Protein AF-A0AAD2CPI8-F1 (afdb_monomer)

Foldseek 3Di:
DDPDDDLVDDDPPDAAEDEDALQADDLACPDPSNVVVLVVCVVSVHFKYKYKFNFWDQVLRDPCSHPVVSQVSSADVPFDKDKDKAAAPPDDDDPNDTGHTMIMMMMGYGPQRVQWDDWYYDNHRPDIDTDGDDDD

Radius of gyration: 15.66 Å; Cα contacts (8 Å, |Δi|>4): 255; chains: 1; bounding box: 51×30×41 Å

Sequence (136 aa):
DGFGDNHLVRAPGSARLAFQNINTIPDKSDDPKQAQLNHWIRSECVDLLLLAELNKFWPAITPTNRWRERASTMARKGEGFHLAVAYNTHQPRAAHSTTQFGGCSTSAFNKVSHRVRSSGDDSLGRWAWIRLQGRT

Nearest PDB structures (foldseek):
  4ruw-assembly1_A  TM=5.646E-01  e=2.443E-01  Beutenbergia cavernae DSM 12333
  9baz-assembly1_A  TM=4.496E-01  e=1.890E-01  Neurospora crassa
  3u6y-assembly1_A  TM=3.378E-01  e=4.355E-01  Aeropyrum pernix K1
  3uq5-assembly1_C  TM=2.710E-01  e=6.886E+00  Dickeya dadantii 3937

Structure (mmCIF, N/CA/C/O backbone):
data_AF-A0AAD2CPI8-F1
#
_entry.id   AF-A0AAD2CPI8-F1
#
loop_
_atom_site.group_PDB
_atom_site.id
_atom_site.type_symbol
_atom_site.label_atom_id
_atom_site.label_alt_id
_atom_site.label_comp_id
_atom_site.label_asym_id
_atom_site.label_entity_id
_atom_site.label_seq_id
_atom_site.pdbx_PDB_ins_code
_atom_site.Cartn_x
_atom_site.Cartn_y
_atom_site.Cartn_z
_atom_site.occupancy
_atom_site.B_iso_or_equiv
_atom_site.auth_seq_id
_atom_site.auth_comp_id
_atom_site.auth_asym_id
_atom_site.auth_atom_id
_atom_site.pdbx_PDB_model_num
ATOM 1 N N . ASP A 1 1 ? -33.568 7.833 0.823 1.00 40.22 1 ASP A N 1
ATOM 2 C CA . ASP A 1 1 ? -33.070 6.486 1.162 1.00 40.22 1 ASP A CA 1
ATOM 3 C C . ASP A 1 1 ? -31.634 6.332 0.703 1.00 40.22 1 ASP A C 1
ATOM 5 O O . ASP A 1 1 ? -31.375 6.332 -0.493 1.00 40.22 1 ASP A O 1
ATOM 9 N N . GLY A 1 2 ? -30.689 6.314 1.641 1.00 60.28 2 GLY A N 1
ATOM 10 C CA . GLY A 1 2 ? -29.278 6.064 1.352 1.00 60.28 2 GLY A CA 1
ATOM 11 C C . GLY A 1 2 ? -28.875 4.746 1.993 1.00 60.28 2 GLY A C 1
ATOM 12 O O . GLY A 1 2 ? -29.054 4.579 3.196 1.00 60.28 2 GLY A O 1
ATOM 13 N N . PHE A 1 3 ? -28.377 3.802 1.200 1.00 62.78 3 PHE A N 1
ATOM 14 C CA . PHE A 1 3 ? -27.757 2.592 1.730 1.00 62.78 3 PHE A CA 1
ATOM 15 C C . PHE A 1 3 ? -26.398 2.944 2.352 1.00 62.78 3 PHE A C 1
ATOM 17 O O . PHE A 1 3 ? -25.596 3.638 1.729 1.00 62.78 3 PHE A O 1
ATOM 24 N N . GLY A 1 4 ? -26.134 2.416 3.548 1.00 67.50 4 GLY A N 1
ATOM 25 C CA . GLY A 1 4 ? -24.850 2.524 4.244 1.00 67.50 4 GLY A CA 1
ATOM 26 C C . GLY A 1 4 ? -24.857 3.470 5.446 1.00 67.50 4 GLY A C 1
ATOM 27 O O . GLY A 1 4 ? -25.660 4.396 5.538 1.00 67.50 4 GLY A O 1
ATOM 28 N N . ASP A 1 5 ? -23.931 3.221 6.371 1.00 68.81 5 ASP A N 1
ATOM 29 C CA . ASP A 1 5 ? -23.691 4.094 7.518 1.00 68.81 5 ASP A CA 1
ATOM 30 C C . ASP A 1 5 ? -23.027 5.405 7.075 1.00 68.81 5 ASP A C 1
ATOM 32 O O . ASP A 1 5 ? -22.318 5.468 6.065 1.00 68.81 5 ASP A O 1
ATOM 36 N N . ASN A 1 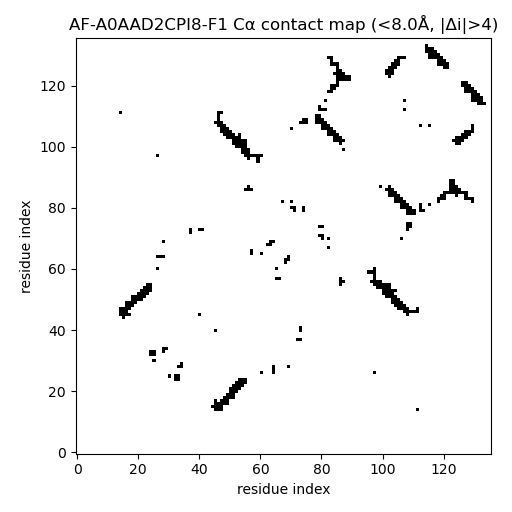6 ? -23.211 6.471 7.859 1.00 76.31 6 ASN A N 1
ATOM 37 C CA . ASN A 1 6 ? -22.515 7.730 7.622 1.00 76.31 6 ASN A CA 1
ATOM 38 C C . ASN A 1 6 ? -20.998 7.534 7.798 1.00 76.31 6 ASN A C 1
ATOM 40 O O . ASN A 1 6 ? -20.492 7.544 8.918 1.00 76.31 6 ASN A O 1
ATOM 44 N N . HIS A 1 7 ? -20.272 7.405 6.686 1.00 74.12 7 HIS A N 1
ATOM 45 C CA . HIS A 1 7 ? -18.820 7.200 6.649 1.00 74.12 7 HIS A CA 1
ATOM 46 C C . HIS A 1 7 ? -18.016 8.295 7.380 1.00 74.12 7 HIS A C 1
ATOM 48 O O . HIS A 1 7 ? -16.905 8.033 7.856 1.00 74.12 7 HIS A O 1
ATOM 54 N N . LEU A 1 8 ? -18.587 9.497 7.537 1.00 79.88 8 LEU A N 1
ATOM 55 C CA . LEU A 1 8 ? -17.979 10.589 8.302 1.00 79.88 8 LEU A CA 1
ATOM 56 C C . LEU A 1 8 ? -17.932 10.272 9.804 1.00 79.88 8 LEU A C 1
ATOM 58 O O . LEU A 1 8 ? -17.008 10.699 10.500 1.00 79.88 8 LEU A O 1
ATOM 62 N N . VAL A 1 9 ? -18.877 9.474 10.308 1.00 80.69 9 VAL A N 1
ATOM 63 C CA . VAL A 1 9 ? -18.969 9.090 11.719 1.00 80.69 9 VAL A CA 1
ATOM 64 C C . VAL A 1 9 ? -18.217 7.782 11.945 1.00 80.69 9 VAL A C 1
ATOM 66 O O . VAL A 1 9 ? -18.548 6.732 11.402 1.00 80.69 9 VAL A O 1
ATOM 69 N N . ARG A 1 10 ? -17.180 7.827 12.785 1.00 82.25 10 ARG A N 1
ATOM 70 C CA . ARG A 1 10 ? -16.441 6.625 13.186 1.00 82.25 10 ARG A CA 1
ATOM 71 C C . ARG A 1 10 ? -17.102 5.983 14.403 1.00 82.25 10 ARG A C 1
ATOM 73 O O . ARG A 1 10 ? -17.073 6.556 15.490 1.00 82.25 10 ARG A O 1
ATOM 80 N N . ALA A 1 11 ? -17.619 4.766 14.246 1.00 83.19 11 ALA A N 1
ATOM 81 C CA . ALA A 1 11 ? -18.151 3.997 15.368 1.00 83.19 11 ALA A CA 1
ATOM 82 C C . ALA A 1 11 ? -17.040 3.650 16.389 1.00 83.19 11 ALA A C 1
ATOM 84 O O . ALA A 1 11 ? -15.937 3.250 15.984 1.00 83.19 11 ALA A O 1
ATOM 85 N N . PRO A 1 12 ? -17.284 3.758 17.707 1.00 85.38 12 PRO A N 1
ATOM 86 C CA . PRO A 1 12 ? -16.319 3.342 18.719 1.00 85.38 12 PRO A CA 1
ATOM 87 C C . PRO A 1 12 ? -15.892 1.881 18.544 1.00 85.38 12 PRO A C 1
ATOM 89 O O . PRO A 1 12 ? -16.710 0.993 18.324 1.00 85.38 12 PRO A O 1
ATOM 92 N N . GLY A 1 13 ? -14.588 1.618 18.640 1.00 85.12 13 GLY A N 1
ATOM 93 C CA . GLY A 1 13 ? -14.046 0.264 18.495 1.00 85.12 13 GLY A CA 1
ATOM 94 C C . GLY A 1 13 ? -14.023 -0.290 17.064 1.00 85.12 13 GLY A C 1
ATOM 95 O O . GLY A 1 13 ? -13.693 -1.465 16.909 1.00 85.12 13 GLY A O 1
ATOM 96 N N . SER A 1 14 ? -14.326 0.529 16.050 1.00 88.25 14 SER A N 1
ATOM 97 C CA . SER A 1 14 ? -14.208 0.172 14.631 1.00 88.25 14 SER A CA 1
ATOM 98 C C . SER A 1 14 ? -12.825 0.493 14.045 1.00 88.25 14 SER A C 1
ATOM 100 O O . SER A 1 14 ? -12.100 1.374 14.534 1.00 88.25 14 SER A O 1
ATOM 102 N N . ALA A 1 15 ? -12.479 -0.215 12.970 1.00 90.56 15 ALA A N 1
ATOM 103 C CA . ALA A 1 15 ? -11.336 0.073 12.110 1.00 90.56 15 ALA A CA 1
ATOM 104 C C . ALA A 1 15 ? -11.835 0.563 10.744 1.00 90.56 15 ALA A C 1
ATOM 106 O O . ALA A 1 15 ? -12.800 0.015 10.212 1.00 90.56 15 ALA A O 1
ATOM 107 N N . ARG A 1 16 ? -11.177 1.576 10.174 1.00 92.88 16 ARG A N 1
ATOM 108 C CA . ARG A 1 16 ? -11.469 2.068 8.824 1.00 92.88 16 ARG A CA 1
ATOM 109 C C . ARG A 1 16 ? -10.598 1.353 7.803 1.00 92.88 16 ARG A C 1
ATOM 111 O O . ARG A 1 16 ? -9.371 1.440 7.864 1.00 92.88 16 ARG A O 1
ATOM 118 N N . LEU A 1 17 ? -11.253 0.672 6.870 1.00 94.44 17 LEU A N 1
ATOM 119 C CA . LEU A 1 17 ? -10.627 0.052 5.712 1.00 94.44 17 LEU A CA 1
ATOM 120 C C . LEU A 1 17 ? -10.868 0.927 4.487 1.00 94.44 17 LEU A C 1
ATOM 122 O O . LEU A 1 17 ? -12.009 1.270 4.191 1.00 94.44 17 LEU A O 1
ATOM 126 N N . ALA A 1 18 ? -9.799 1.255 3.772 1.00 95.25 18 ALA A N 1
ATOM 127 C CA . ALA A 1 18 ? -9.868 1.911 2.479 1.00 95.25 18 ALA A CA 1
ATOM 128 C C . ALA A 1 18 ? -9.278 0.995 1.406 1.00 95.25 18 ALA A C 1
ATOM 130 O O . ALA A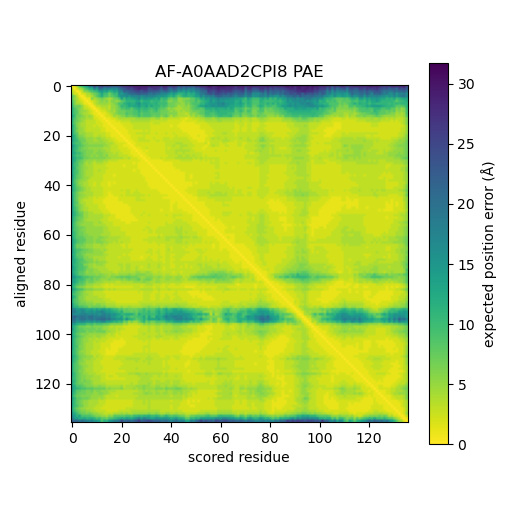 1 18 ? -8.218 0.399 1.601 1.00 95.25 18 ALA A O 1
ATOM 131 N N . PHE A 1 19 ? -9.962 0.907 0.268 1.00 96.50 19 PHE A N 1
ATOM 132 C CA . PHE A 1 19 ? -9.462 0.252 -0.934 1.00 96.50 19 PHE A CA 1
ATOM 133 C C . PHE A 1 19 ? -9.414 1.263 -2.073 1.00 96.50 19 PHE A C 1
ATOM 135 O O . PHE A 1 19 ? -10.392 1.974 -2.303 1.00 96.50 19 PHE A O 1
ATOM 142 N N . GLN A 1 20 ? -8.300 1.314 -2.800 1.00 96.12 20 GLN A N 1
ATOM 143 C CA . GLN A 1 20 ? -8.188 2.161 -3.980 1.00 96.12 20 GLN A CA 1
ATOM 144 C C . GLN A 1 20 ? -7.304 1.521 -5.049 1.00 96.12 20 GLN A C 1
ATOM 146 O O . GLN A 1 20 ? -6.171 1.116 -4.792 1.00 96.12 20 GLN A O 1
ATOM 151 N N . ASN A 1 21 ? -7.791 1.505 -6.286 1.00 96.69 21 ASN A N 1
ATOM 152 C CA . ASN A 1 21 ? -6.911 1.390 -7.440 1.00 96.69 21 ASN A CA 1
ATOM 153 C C . ASN A 1 21 ? -6.236 2.751 -7.659 1.00 96.69 21 ASN A C 1
ATOM 155 O O . ASN A 1 21 ? -6.909 3.733 -7.973 1.00 96.69 21 ASN A O 1
ATOM 159 N N . ILE A 1 22 ? -4.924 2.824 -7.438 1.00 94.56 22 ILE A N 1
ATOM 160 C CA . ILE A 1 22 ? -4.196 4.102 -7.429 1.00 94.56 22 ILE A CA 1
ATOM 161 C C . ILE A 1 22 ? -3.625 4.487 -8.790 1.00 94.56 22 ILE A C 1
ATOM 163 O O . ILE A 1 22 ? -3.056 5.574 -8.908 1.00 94.56 22 ILE A O 1
ATOM 167 N N . ASN A 1 23 ? -3.769 3.627 -9.803 1.00 94.50 23 ASN A N 1
ATOM 168 C CA . ASN A 1 23 ? -3.259 3.850 -11.151 1.00 94.50 23 ASN A CA 1
ATOM 169 C C . ASN A 1 23 ? -1.802 4.362 -11.139 1.00 94.50 23 ASN A C 1
ATOM 171 O O . ASN A 1 23 ? -1.520 5.503 -11.517 1.00 94.50 23 ASN A O 1
ATOM 175 N N . THR A 1 24 ? -0.880 3.528 -10.652 1.00 95.06 24 THR A N 1
ATOM 176 C CA . THR A 1 24 ? 0.566 3.775 -10.488 1.00 95.06 24 THR A CA 1
ATOM 177 C C . THR A 1 24 ? 0.960 4.640 -9.292 1.00 95.06 24 THR A C 1
ATOM 179 O O . THR A 1 24 ? 0.457 5.742 -9.100 1.00 95.06 24 THR A O 1
ATOM 182 N N . ILE A 1 25 ? 1.953 4.200 -8.521 1.00 94.56 25 ILE A N 1
ATOM 183 C CA . ILE A 1 25 ? 2.636 5.034 -7.518 1.00 94.56 25 ILE A CA 1
ATOM 184 C C . ILE A 1 25 ? 3.851 5.741 -8.154 1.00 94.56 25 ILE A C 1
ATOM 186 O O . ILE A 1 25 ? 4.442 5.193 -9.078 1.00 94.56 25 ILE A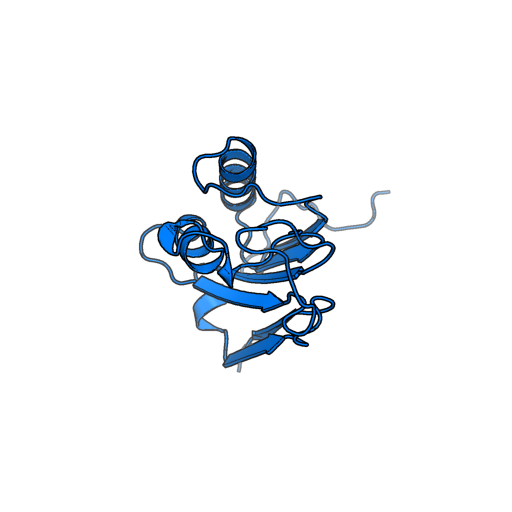 O 1
ATOM 190 N N . PRO A 1 26 ? 4.271 6.938 -7.720 1.00 94.38 26 PRO A N 1
ATOM 191 C CA . PRO A 1 26 ? 5.503 7.559 -8.221 1.00 94.38 26 PRO A CA 1
ATOM 192 C C . PRO A 1 26 ? 6.771 6.818 -7.768 1.00 94.38 26 PRO A C 1
ATOM 194 O O . PRO A 1 26 ? 6.770 6.148 -6.734 1.00 94.38 26 PRO A O 1
ATOM 197 N N . ASP A 1 27 ? 7.882 6.972 -8.496 1.00 93.69 27 ASP A N 1
ATOM 198 C CA . ASP A 1 27 ? 9.177 6.343 -8.161 1.00 93.69 27 ASP A CA 1
ATOM 199 C C . ASP A 1 27 ? 9.851 6.953 -6.933 1.00 93.69 27 ASP A C 1
ATOM 201 O O . ASP A 1 27 ? 10.567 6.255 -6.214 1.00 93.69 27 ASP A O 1
ATOM 205 N N . LYS A 1 28 ? 9.584 8.230 -6.656 1.00 94.19 28 LYS A N 1
ATOM 206 C CA . LYS A 1 28 ? 10.121 8.947 -5.500 1.00 94.19 28 LYS A CA 1
ATOM 207 C C . LYS A 1 28 ? 9.050 9.164 -4.438 1.00 94.19 28 LYS A C 1
ATOM 209 O O . LYS A 1 28 ? 7.865 9.279 -4.750 1.00 94.19 28 LYS A O 1
ATOM 214 N N . SER A 1 29 ? 9.464 9.196 -3.175 1.00 92.94 29 SER A N 1
ATOM 215 C CA . SER A 1 29 ? 8.561 9.413 -2.042 1.00 92.94 29 SER A CA 1
ATOM 216 C C . SER A 1 29 ? 8.160 10.879 -1.827 1.00 92.94 29 SER A C 1
ATOM 218 O O . SER A 1 29 ? 7.227 11.136 -1.073 1.00 92.94 29 SER A O 1
ATOM 220 N N . ASP A 1 30 ? 8.867 11.828 -2.439 1.00 93.69 30 ASP A N 1
ATOM 221 C CA . ASP A 1 30 ? 8.622 13.278 -2.359 1.00 93.69 30 ASP A CA 1
ATOM 222 C C . ASP A 1 30 ? 7.660 13.797 -3.443 1.00 93.69 30 ASP A C 1
ATOM 224 O O . ASP A 1 30 ? 7.342 14.984 -3.488 1.00 93.69 30 ASP A O 1
ATOM 228 N N . ASP A 1 31 ? 7.167 12.908 -4.303 1.00 95.81 31 ASP A N 1
ATOM 229 C CA . ASP A 1 31 ? 6.254 13.245 -5.387 1.00 95.81 31 ASP A CA 1
ATOM 230 C C . ASP A 1 31 ? 4.886 13.748 -4.862 1.00 95.81 31 ASP A C 1
ATOM 232 O O . ASP A 1 31 ? 4.352 13.192 -3.890 1.00 95.81 31 ASP A O 1
ATOM 236 N N . PRO A 1 32 ? 4.258 14.751 -5.511 1.00 95.81 32 PRO A N 1
ATOM 237 C CA . PRO A 1 32 ? 2.957 15.283 -5.102 1.00 95.81 32 PRO A CA 1
ATOM 238 C C . PRO A 1 32 ? 1.859 14.225 -4.943 1.00 95.81 32 PRO A C 1
ATOM 240 O O . PRO A 1 32 ? 1.050 14.317 -4.018 1.00 95.81 32 PRO A O 1
ATOM 243 N N . LYS A 1 33 ? 1.845 13.181 -5.783 1.00 94.31 33 LYS A N 1
ATOM 244 C CA . LYS A 1 33 ? 0.882 12.076 -5.677 1.00 94.31 33 LYS A CA 1
ATOM 245 C C . LYS A 1 33 ? 1.093 11.269 -4.396 1.00 94.31 33 LYS A C 1
ATOM 247 O O . LYS A 1 33 ? 0.125 10.856 -3.759 1.00 94.31 33 LYS A O 1
ATOM 252 N N . GLN A 1 34 ? 2.347 11.072 -3.982 1.00 94.31 34 GLN A N 1
ATOM 253 C CA . GLN A 1 34 ? 2.661 10.428 -2.706 1.00 94.31 34 GLN A CA 1
ATOM 254 C C . GLN A 1 34 ? 2.218 11.299 -1.524 1.00 94.31 34 GLN A C 1
ATOM 256 O O . GLN A 1 34 ? 1.639 10.783 -0.566 1.00 94.31 34 GLN A O 1
ATOM 261 N N . ALA A 1 35 ? 2.451 12.613 -1.592 1.00 93.75 35 ALA A N 1
ATOM 262 C CA . ALA A 1 35 ? 2.008 13.552 -0.565 1.00 93.75 35 ALA A CA 1
ATOM 263 C C . ALA A 1 35 ? 0.474 13.576 -0.433 1.00 93.75 35 ALA A C 1
ATOM 265 O O . ALA A 1 35 ? -0.047 13.530 0.682 1.00 93.75 35 ALA A O 1
ATOM 266 N N . GLN A 1 36 ? -0.246 13.562 -1.558 1.00 94.44 36 GLN A N 1
ATOM 267 C CA . GLN A 1 36 ? -1.707 13.484 -1.596 1.00 94.44 36 GLN A CA 1
ATOM 268 C C . GLN A 1 36 ? -2.228 12.185 -0.968 1.00 94.44 36 GLN A C 1
ATOM 270 O O . GLN A 1 36 ? -3.144 12.225 -0.146 1.00 94.44 36 GLN A O 1
ATO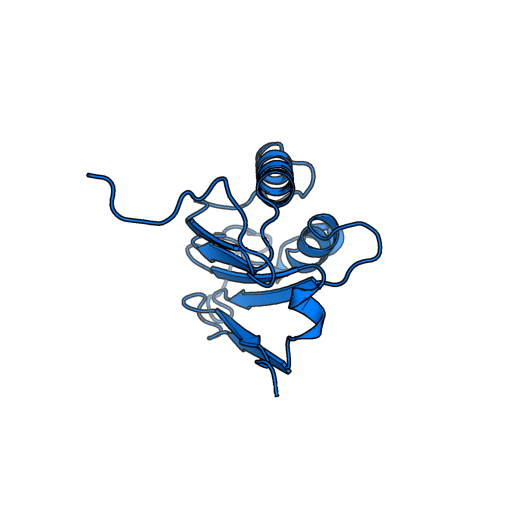M 275 N N . LEU A 1 37 ? -1.616 11.042 -1.296 1.00 93.94 37 LEU A N 1
ATOM 276 C CA . LEU A 1 37 ? -1.960 9.749 -0.702 1.00 93.94 37 LEU A CA 1
ATOM 277 C C . LEU A 1 37 ? -1.759 9.762 0.822 1.00 93.94 37 LEU A C 1
ATOM 279 O O . LEU A 1 37 ? -2.647 9.360 1.572 1.00 93.94 37 LEU A O 1
ATOM 283 N N . ASN A 1 38 ? -0.620 10.280 1.286 1.00 93.38 38 ASN A N 1
ATOM 284 C CA . ASN A 1 38 ? -0.324 10.408 2.713 1.00 93.38 38 ASN A CA 1
ATOM 285 C C . ASN A 1 38 ? -1.323 11.332 3.426 1.00 93.38 38 ASN A C 1
ATOM 287 O O . ASN A 1 38 ? -1.736 11.040 4.549 1.00 93.38 38 ASN A O 1
ATOM 291 N N . HIS A 1 39 ? -1.704 12.444 2.791 1.00 93.44 39 HIS A N 1
ATOM 292 C CA . HIS A 1 39 ? -2.699 13.367 3.328 1.00 93.44 39 HIS A CA 1
ATOM 293 C C . HIS A 1 39 ? -4.058 12.682 3.494 1.00 93.44 39 HIS A C 1
ATOM 295 O O . HIS A 1 39 ? -4.611 12.719 4.589 1.00 93.44 39 HIS A O 1
ATOM 301 N N . TRP A 1 40 ? -4.538 11.988 2.458 1.00 93.19 40 TRP A N 1
ATOM 302 C CA . TRP A 1 40 ? -5.819 11.278 2.477 1.00 93.19 40 TRP A CA 1
ATOM 303 C C . TRP A 1 40 ? -5.877 10.174 3.544 1.00 93.19 40 TRP A C 1
ATOM 305 O O . TRP A 1 40 ? -6.823 10.110 4.326 1.00 93.19 40 TRP A O 1
ATOM 315 N N . ILE A 1 41 ? -4.830 9.347 3.659 1.00 92.94 41 ILE A N 1
ATOM 316 C CA . ILE A 1 41 ? -4.745 8.296 4.693 1.00 92.94 41 ILE A CA 1
ATOM 317 C C . ILE A 1 41 ? -4.897 8.894 6.099 1.00 92.94 41 ILE A C 1
ATOM 319 O O . ILE A 1 41 ? -5.577 8.329 6.962 1.00 92.94 41 ILE A O 1
ATOM 323 N N . ARG A 1 42 ? -4.262 10.049 6.334 1.00 91.12 42 ARG A N 1
ATOM 324 C CA . ARG A 1 42 ? -4.289 10.740 7.626 1.00 91.12 42 ARG A CA 1
ATOM 325 C C . ARG A 1 42 ? -5.622 11.444 7.875 1.00 91.12 42 ARG A C 1
ATOM 327 O O . ARG A 1 42 ? -6.135 11.317 8.986 1.00 91.12 42 ARG A O 1
ATOM 334 N N . SER A 1 43 ? -6.176 12.149 6.884 1.00 90.50 43 SER A N 1
ATOM 335 C CA . SER A 1 43 ? -7.449 12.875 7.015 1.00 90.50 43 SER A CA 1
ATOM 336 C C . SER A 1 43 ? -8.600 11.915 7.301 1.00 90.50 43 SER A C 1
ATOM 338 O O . SER A 1 43 ? -9.362 12.124 8.241 1.00 90.50 43 SER A O 1
ATOM 340 N N . GLU A 1 44 ? -8.645 10.793 6.583 1.00 90.75 44 GLU A N 1
ATOM 341 C CA . GLU A 1 44 ? -9.693 9.785 6.741 1.00 90.75 44 GLU A CA 1
ATOM 342 C C . GLU A 1 44 ? -9.449 8.831 7.916 1.00 90.75 44 GLU A C 1
ATOM 344 O O . GLU A 1 44 ? -10.293 7.985 8.221 1.00 90.75 44 GLU A O 1
ATOM 349 N N . CYS A 1 45 ? -8.325 8.973 8.628 1.00 90.94 45 CYS A N 1
ATOM 350 C CA . CYS A 1 45 ? -7.923 8.082 9.717 1.00 90.94 45 CYS A CA 1
ATOM 351 C C . CYS A 1 45 ? -7.989 6.599 9.308 1.00 90.94 45 CYS A C 1
ATOM 353 O O . CYS A 1 45 ? -8.560 5.781 10.036 1.00 90.94 45 CYS A O 1
ATOM 355 N N . VAL A 1 46 ? -7.434 6.273 8.138 1.00 94.00 46 VAL A N 1
ATOM 356 C CA . VAL A 1 46 ? -7.416 4.910 7.595 1.00 94.00 46 VAL A CA 1
ATOM 357 C C . VAL A 1 46 ? -6.543 4.019 8.478 1.00 94.00 46 VAL A C 1
ATOM 359 O O . VAL A 1 46 ? -5.378 4.326 8.732 1.00 94.00 46 VAL A O 1
ATOM 362 N N . ASP A 1 47 ? -7.099 2.899 8.938 1.00 95.38 47 ASP A N 1
ATOM 363 C CA . ASP A 1 47 ? -6.373 1.913 9.744 1.00 95.38 47 ASP A CA 1
ATOM 364 C C . ASP A 1 47 ? -5.884 0.728 8.897 1.00 95.38 47 ASP A C 1
ATOM 366 O O . ASP A 1 47 ? -4.848 0.138 9.198 1.00 95.38 47 ASP A O 1
ATOM 370 N N . LEU A 1 48 ? -6.624 0.383 7.840 1.00 96.81 48 LEU A N 1
ATOM 371 C CA . LEU A 1 48 ? -6.301 -0.668 6.877 1.00 96.81 48 LEU A CA 1
ATOM 372 C C . LEU A 1 48 ? -6.359 -0.087 5.465 1.00 96.81 48 LEU A C 1
ATOM 374 O O . LEU A 1 48 ? -7.394 0.429 5.056 1.00 96.81 48 LEU A O 1
ATOM 378 N N . LEU A 1 49 ? -5.266 -0.179 4.716 1.00 97.25 49 LEU A N 1
ATOM 379 C CA . LEU A 1 49 ? -5.175 0.349 3.358 1.00 97.25 49 LEU A CA 1
ATOM 380 C C . LEU A 1 49 ? -4.869 -0.772 2.376 1.00 97.25 49 LEU A C 1
ATOM 382 O O . LEU A 1 49 ? -3.859 -1.461 2.513 1.00 97.25 49 LEU A O 1
ATOM 386 N N . LEU A 1 50 ? -5.727 -0.926 1.378 1.00 97.88 50 LEU A N 1
ATOM 387 C CA . LEU A 1 50 ? -5.559 -1.871 0.289 1.00 97.88 50 LEU A CA 1
ATOM 388 C C . LEU A 1 50 ? -5.396 -1.077 -1.006 1.00 97.88 50 LEU A C 1
ATOM 390 O O . LEU A 1 50 ? -6.274 -0.299 -1.374 1.00 97.88 50 LEU A O 1
ATOM 394 N N . LEU A 1 51 ? -4.275 -1.262 -1.695 1.00 97.44 51 LEU A N 1
ATOM 395 C CA . LEU A 1 51 ? -4.008 -0.577 -2.957 1.00 97.44 51 LEU A CA 1
ATOM 396 C C . LEU A 1 51 ? -3.867 -1.584 -4.092 1.00 97.44 51 LEU A C 1
ATOM 398 O O . LEU A 1 51 ? -3.209 -2.611 -3.930 1.00 97.44 51 LEU A O 1
ATOM 402 N N . ALA A 1 52 ? -4.436 -1.256 -5.246 1.00 97.62 52 ALA A N 1
ATOM 403 C CA . ALA A 1 52 ? -4.242 -1.981 -6.499 1.00 97.62 52 ALA A CA 1
ATOM 404 C C . ALA A 1 52 ? -3.538 -1.094 -7.537 1.00 97.62 52 ALA A C 1
ATOM 406 O O . ALA A 1 52 ? -3.598 0.136 -7.446 1.00 97.62 52 ALA A O 1
ATOM 407 N N . GLU A 1 53 ? -2.894 -1.730 -8.518 1.00 96.44 53 GLU A N 1
ATOM 408 C CA . GLU A 1 53 ? -2.142 -1.082 -9.602 1.00 96.44 53 GLU A CA 1
ATOM 409 C C . GLU A 1 53 ? -1.030 -0.162 -9.084 1.00 96.44 53 GLU A C 1
ATOM 411 O O . GLU A 1 53 ? -0.941 1.012 -9.450 1.00 96.44 53 GLU A O 1
ATOM 416 N N . LEU A 1 54 ? -0.159 -0.675 -8.204 1.00 96.44 54 LEU A N 1
ATOM 417 C CA . LEU A 1 54 ? 1.015 0.100 -7.770 1.00 96.44 54 LEU A CA 1
ATOM 418 C C . LEU A 1 54 ? 1.972 0.340 -8.942 1.00 96.44 54 LEU A C 1
ATOM 420 O O . LEU A 1 54 ? 2.645 1.368 -8.987 1.00 96.44 54 LEU A O 1
ATOM 424 N N . ASN A 1 55 ? 1.990 -0.584 -9.897 1.00 96.31 55 ASN A N 1
ATOM 425 C CA . ASN A 1 55 ? 2.743 -0.529 -11.134 1.00 96.31 55 ASN A CA 1
ATOM 426 C C . ASN A 1 55 ? 4.265 -0.366 -10.966 1.00 96.31 55 ASN A C 1
ATOM 428 O O . ASN A 1 55 ? 4.918 0.399 -11.688 1.00 96.31 55 ASN A O 1
ATOM 432 N N . LYS A 1 56 ? 4.855 -1.084 -9.998 1.00 95.25 56 LYS A N 1
ATOM 433 C CA . LYS A 1 56 ? 6.288 -0.992 -9.682 1.00 95.25 56 LYS A CA 1
ATOM 434 C C . LYS A 1 56 ? 6.993 -2.321 -9.518 1.00 95.25 56 LYS A C 1
ATOM 436 O O . LYS A 1 56 ? 6.496 -3.241 -8.878 1.00 95.25 56 LYS A O 1
ATOM 441 N N . PHE A 1 57 ? 8.224 -2.336 -10.014 1.00 94.62 57 PHE A N 1
ATOM 442 C CA . PHE A 1 57 ? 9.228 -3.336 -9.718 1.00 94.62 57 PHE A CA 1
ATOM 443 C C . PHE A 1 57 ? 10.142 -2.831 -8.596 1.00 94.62 57 PHE A C 1
ATOM 445 O O . PHE A 1 57 ? 11.111 -2.102 -8.814 1.00 94.62 57 PHE A O 1
ATOM 452 N N . TRP A 1 58 ? 9.812 -3.216 -7.364 1.00 93.25 58 TRP A N 1
ATOM 453 C CA . TRP A 1 58 ? 10.460 -2.710 -6.150 1.00 93.25 58 TRP A CA 1
ATOM 454 C C . TRP A 1 58 ? 11.976 -2.921 -6.055 1.00 93.25 58 TRP A C 1
ATOM 456 O O . TRP A 1 58 ? 12.636 -2.032 -5.509 1.00 93.25 58 TRP A O 1
ATOM 466 N N . PRO A 1 59 ? 12.569 -4.019 -6.569 1.00 92.06 59 PRO A N 1
ATOM 467 C CA . PRO A 1 59 ? 14.017 -4.201 -6.512 1.00 92.06 59 PRO A CA 1
ATOM 468 C C . PRO A 1 59 ? 14.807 -3.108 -7.244 1.00 92.06 59 PRO A C 1
ATOM 470 O O . PRO A 1 59 ? 15.892 -2.759 -6.784 1.00 92.06 59 PRO A O 1
ATOM 473 N N . ALA A 1 60 ? 14.250 -2.522 -8.313 1.00 92.94 60 ALA A N 1
ATOM 474 C CA . ALA A 1 60 ? 14.884 -1.443 -9.078 1.00 92.94 60 ALA A CA 1
ATOM 475 C C . ALA A 1 60 ? 14.725 -0.046 -8.447 1.00 92.94 60 ALA A C 1
ATOM 477 O O . ALA A 1 60 ? 15.367 0.902 -8.891 1.00 92.94 60 ALA A O 1
ATOM 478 N N . ILE A 1 61 ? 13.890 0.100 -7.414 1.00 93.69 61 ILE A N 1
ATOM 479 C CA . ILE A 1 61 ? 13.687 1.369 -6.705 1.00 93.69 61 ILE A CA 1
ATOM 480 C C . ILE A 1 61 ? 14.705 1.486 -5.567 1.00 93.69 61 ILE A C 1
ATOM 482 O O . ILE A 1 61 ? 14.923 0.528 -4.812 1.00 93.69 61 ILE A O 1
ATOM 486 N N . THR A 1 62 ? 15.293 2.678 -5.411 1.00 93.69 62 THR A N 1
ATOM 487 C CA . THR A 1 62 ? 16.209 3.015 -4.309 1.00 93.69 62 THR A CA 1
ATOM 488 C C . THR A 1 62 ? 15.598 2.621 -2.962 1.00 93.69 62 THR A C 1
ATOM 490 O O . THR A 1 62 ? 14.428 2.936 -2.741 1.00 93.69 62 THR A O 1
ATOM 493 N N . PRO A 1 63 ? 16.344 1.983 -2.037 1.00 92.50 63 PRO A N 1
ATOM 494 C CA . PRO A 1 63 ? 15.796 1.481 -0.775 1.00 92.50 63 PRO A CA 1
ATOM 495 C C . PRO A 1 63 ? 14.929 2.483 -0.002 1.00 92.50 63 PRO A C 1
ATOM 497 O O . PRO A 1 63 ? 13.821 2.132 0.392 1.00 92.50 63 PRO A O 1
ATOM 500 N N . THR A 1 64 ? 15.368 3.741 0.107 1.00 93.31 64 THR A N 1
ATOM 501 C CA . THR A 1 64 ? 14.637 4.839 0.772 1.00 93.31 64 THR A CA 1
ATOM 502 C C . THR A 1 64 ? 13.288 5.173 0.131 1.00 93.31 64 THR A C 1
ATOM 504 O O . THR A 1 64 ? 12.387 5.668 0.797 1.00 93.31 64 THR A O 1
ATOM 507 N N . ASN A 1 65 ? 13.129 4.876 -1.159 1.00 94.62 65 ASN A N 1
ATOM 508 C CA . ASN A 1 65 ? 11.917 5.119 -1.932 1.00 94.62 65 ASN A CA 1
ATOM 509 C C . ASN A 1 65 ? 11.026 3.875 -2.055 1.00 94.62 65 ASN A C 1
ATOM 511 O O . ASN A 1 65 ? 9.983 3.946 -2.708 1.00 94.62 65 ASN A O 1
ATOM 515 N N . ARG A 1 66 ? 11.396 2.729 -1.473 1.00 94.50 66 ARG A N 1
ATOM 516 C CA . ARG A 1 66 ? 10.575 1.511 -1.545 1.00 94.50 66 ARG A CA 1
ATOM 517 C C . ARG A 1 66 ? 9.316 1.642 -0.694 1.00 94.50 66 ARG A C 1
ATOM 519 O O . ARG A 1 66 ? 9.260 2.412 0.261 1.00 94.50 66 ARG A O 1
ATOM 526 N N . TRP A 1 67 ? 8.303 0.836 -1.016 1.00 93.06 67 TRP A N 1
ATOM 527 C CA . TRP A 1 67 ? 6.997 0.914 -0.357 1.00 93.06 67 TRP A CA 1
ATOM 528 C C . TRP A 1 67 ? 7.057 0.791 1.167 1.00 93.06 67 TRP A C 1
ATOM 530 O O . TRP A 1 67 ? 6.327 1.490 1.862 1.00 93.06 67 TRP A O 1
ATOM 540 N N . ARG A 1 68 ? 7.944 -0.063 1.696 1.00 92.12 68 ARG A N 1
ATOM 541 C CA . ARG A 1 68 ? 8.105 -0.257 3.144 1.00 92.12 68 ARG A CA 1
ATOM 542 C C . ARG A 1 68 ? 8.505 1.027 3.866 1.00 92.12 68 ARG A C 1
ATOM 544 O O . ARG A 1 68 ? 7.873 1.372 4.860 1.00 92.12 68 ARG A O 1
ATOM 551 N N . GLU A 1 69 ? 9.490 1.741 3.334 1.00 92.44 69 GLU A N 1
ATOM 552 C CA . GLU A 1 69 ? 9.939 3.013 3.902 1.00 92.44 69 GLU A CA 1
ATOM 553 C C . GLU A 1 69 ? 8.837 4.067 3.808 1.00 92.44 69 GLU 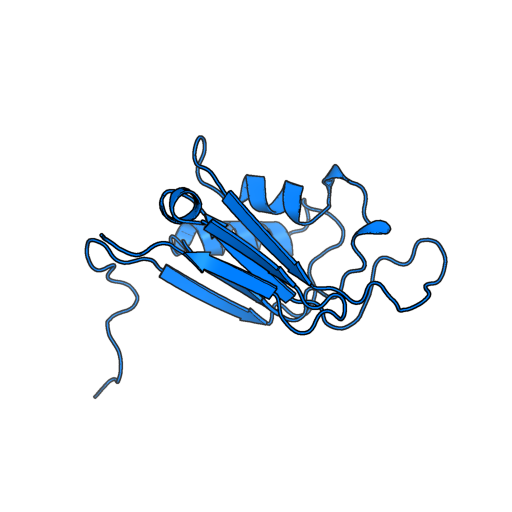A C 1
ATOM 555 O O . GLU A 1 69 ? 8.551 4.764 4.778 1.00 92.44 69 GLU A O 1
ATOM 560 N N . ARG A 1 70 ? 8.111 4.112 2.687 1.00 92.38 70 ARG A N 1
ATOM 561 C CA . ARG A 1 70 ? 6.974 5.030 2.525 1.00 92.38 70 ARG A CA 1
ATOM 562 C C . ARG A 1 70 ? 5.849 4.749 3.513 1.00 92.38 70 ARG A C 1
ATOM 564 O O . ARG A 1 70 ? 5.328 5.687 4.111 1.00 92.38 70 ARG A O 1
ATOM 571 N N . ALA A 1 71 ? 5.498 3.480 3.716 1.00 91.06 71 ALA A N 1
ATOM 572 C CA . ALA A 1 71 ? 4.449 3.071 4.646 1.00 91.06 71 ALA A CA 1
ATOM 573 C C . ALA A 1 71 ? 4.755 3.499 6.090 1.00 91.06 71 ALA A C 1
ATOM 575 O O . ALA A 1 71 ? 3.834 3.866 6.818 1.00 91.06 71 ALA A O 1
ATOM 576 N N . SER A 1 72 ? 6.034 3.548 6.479 1.00 89.44 72 SER A N 1
ATOM 577 C CA . SER A 1 72 ? 6.436 4.063 7.795 1.00 89.44 72 SER A CA 1
ATOM 578 C C . SER A 1 72 ? 6.012 5.521 8.012 1.00 89.44 72 SER A C 1
ATOM 580 O O . SER A 1 72 ? 5.605 5.897 9.108 1.00 89.44 72 SER A O 1
ATOM 582 N N . THR A 1 73 ? 6.018 6.332 6.948 1.00 88.62 73 THR A N 1
ATOM 583 C CA . THR A 1 73 ? 5.624 7.748 7.002 1.00 88.62 73 THR A CA 1
ATOM 584 C C . THR A 1 73 ? 4.108 7.948 7.061 1.00 88.62 73 THR A C 1
ATOM 586 O O . THR A 1 73 ? 3.644 9.036 7.403 1.00 88.62 73 THR A O 1
ATOM 589 N N . MET A 1 74 ? 3.320 6.922 6.732 1.00 90.50 74 MET A N 1
ATOM 590 C CA . MET A 1 74 ? 1.853 6.979 6.744 1.00 90.50 74 MET A CA 1
ATOM 591 C C . MET A 1 74 ? 1.276 6.736 8.142 1.00 90.50 74 MET A C 1
ATOM 593 O O . MET A 1 74 ? 0.205 7.256 8.457 1.00 90.50 74 MET A O 1
ATOM 597 N N . ALA A 1 75 ? 1.987 5.984 8.986 1.00 90.00 75 ALA A N 1
ATOM 598 C CA . ALA A 1 75 ? 1.604 5.763 10.375 1.00 90.00 75 ALA A CA 1
ATOM 599 C C . ALA A 1 75 ? 1.701 7.054 11.205 1.00 90.00 75 ALA A C 1
ATOM 601 O O . ALA A 1 75 ? 2.450 7.985 10.889 1.00 90.00 75 ALA A O 1
ATOM 602 N N . ARG A 1 76 ? 0.933 7.119 12.296 1.00 88.44 76 ARG A N 1
ATOM 603 C CA . ARG A 1 76 ? 1.049 8.203 13.278 1.00 88.44 76 ARG A CA 1
ATOM 604 C C . ARG A 1 76 ? 2.410 8.128 13.967 1.00 88.44 76 ARG A C 1
ATOM 606 O O . ARG A 1 76 ? 2.961 7.049 14.169 1.00 88.44 76 ARG A O 1
ATOM 613 N N . LYS A 1 77 ? 2.955 9.286 14.349 1.00 86.50 77 LYS A N 1
ATOM 614 C CA . LYS A 1 77 ? 4.259 9.364 15.020 1.00 86.50 77 LYS A CA 1
ATOM 615 C C . LYS A 1 77 ? 4.249 8.498 16.286 1.00 86.50 77 LYS A C 1
ATOM 617 O O . LYS A 1 77 ? 3.439 8.732 17.176 1.00 86.50 77 LYS A O 1
ATOM 622 N N . GLY A 1 78 ? 5.171 7.538 16.359 1.00 83.81 78 GLY A N 1
ATOM 623 C CA . GLY A 1 78 ? 5.297 6.611 17.489 1.00 83.81 78 GLY A CA 1
ATOM 624 C C . GLY A 1 78 ? 4.374 5.390 17.434 1.00 83.81 78 GLY A C 1
ATOM 625 O O . GLY A 1 78 ? 4.432 4.569 18.344 1.00 83.81 78 GLY A O 1
ATOM 626 N N . GLU A 1 79 ? 3.553 5.239 16.391 1.00 91.56 79 GLU A N 1
ATOM 627 C CA . GLU A 1 79 ? 2.734 4.043 16.185 1.00 91.56 79 GLU A CA 1
ATOM 628 C C . GLU A 1 79 ? 3.331 3.099 15.125 1.00 91.56 79 GLU A C 1
ATOM 630 O O . GLU A 1 79 ? 4.170 3.482 14.309 1.00 91.56 79 GLU A O 1
ATOM 635 N N . GLY A 1 80 ? 2.903 1.833 15.158 1.00 93.06 80 GLY A N 1
ATOM 636 C CA . GLY A 1 80 ? 3.391 0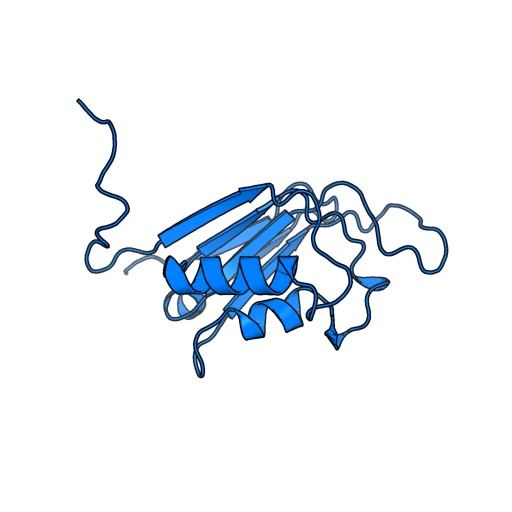.786 14.263 1.00 93.06 80 GLY A CA 1
ATOM 637 C C . GLY A 1 80 ? 2.690 0.733 12.903 1.00 93.06 80 GLY A C 1
ATOM 638 O O . GLY A 1 80 ? 1.619 1.305 12.687 1.00 93.06 80 GLY A O 1
ATOM 639 N N . PHE A 1 81 ? 3.290 -0.022 11.984 1.00 96.19 81 PHE A N 1
ATOM 640 C CA . PHE A 1 81 ? 2.687 -0.404 10.712 1.00 96.19 81 PHE A CA 1
ATOM 641 C C . PHE A 1 81 ? 3.078 -1.835 10.339 1.00 96.19 81 PHE A C 1
ATOM 643 O O . PHE A 1 81 ? 4.115 -2.349 10.755 1.00 96.19 81 PHE A O 1
ATOM 650 N N . HIS A 1 82 ? 2.250 -2.470 9.522 1.00 97.25 82 HIS A N 1
ATOM 651 C CA . HIS A 1 82 ? 2.521 -3.757 8.903 1.00 97.25 82 HIS A CA 1
ATOM 652 C C . HIS A 1 82 ? 2.106 -3.689 7.437 1.00 97.25 82 HIS A C 1
ATOM 654 O O . HIS A 1 82 ? 1.109 -3.047 7.118 1.00 97.25 82 HIS A O 1
ATOM 660 N N . LEU A 1 83 ? 2.835 -4.356 6.543 1.00 96.19 83 LEU A N 1
ATOM 661 C CA . LEU A 1 83 ? 2.518 -4.365 5.115 1.00 96.19 83 LEU A CA 1
ATOM 662 C C . LEU A 1 83 ? 2.819 -5.709 4.460 1.00 96.19 83 LEU A C 1
ATOM 664 O O . LEU A 1 83 ? 3.784 -6.381 4.822 1.00 96.19 83 LEU A O 1
ATOM 668 N N . ALA A 1 84 ? 2.025 -6.024 3.449 1.00 97.56 84 ALA A N 1
ATOM 669 C CA . ALA A 1 84 ? 2.287 -7.022 2.428 1.00 97.56 84 ALA A CA 1
ATOM 670 C C . ALA A 1 84 ? 2.211 -6.342 1.060 1.00 97.56 84 ALA A C 1
ATOM 672 O O . ALA A 1 84 ? 1.331 -5.510 0.826 1.00 97.56 84 ALA A O 1
ATOM 673 N N . VAL A 1 85 ? 3.143 -6.669 0.168 1.00 97.19 85 VAL A N 1
ATOM 674 C CA . VAL A 1 85 ? 3.213 -6.092 -1.179 1.00 97.19 85 VAL A CA 1
ATOM 675 C C . VAL A 1 85 ? 3.439 -7.219 -2.158 1.00 97.19 85 VAL A C 1
ATOM 677 O O . VAL A 1 85 ? 4.450 -7.905 -2.071 1.00 97.19 85 VAL A O 1
ATOM 680 N N . ALA A 1 86 ? 2.519 -7.358 -3.100 1.00 97.25 86 ALA A N 1
ATOM 681 C CA . ALA A 1 86 ? 2.627 -8.294 -4.197 1.00 97.25 86 ALA A CA 1
ATOM 682 C C . ALA A 1 86 ? 3.060 -7.544 -5.456 1.00 97.25 86 ALA A C 1
ATOM 684 O O . ALA A 1 86 ? 2.545 -6.471 -5.778 1.00 97.25 86 ALA A O 1
ATOM 685 N N . TYR A 1 87 ? 3.981 -8.139 -6.195 1.00 96.00 87 TYR A N 1
ATOM 686 C CA . TYR A 1 87 ? 4.393 -7.730 -7.533 1.00 96.00 87 TYR A CA 1
ATOM 687 C C . TYR A 1 87 ? 4.951 -8.965 -8.237 1.00 96.00 87 TYR A C 1
ATOM 689 O O . TYR A 1 87 ? 5.290 -9.942 -7.571 1.00 96.00 87 TYR A O 1
ATOM 697 N N . ASN A 1 88 ? 5.035 -8.948 -9.565 1.00 95.06 88 ASN A N 1
ATOM 698 C CA . ASN A 1 88 ? 5.531 -10.110 -10.293 1.00 95.06 88 ASN A CA 1
ATOM 699 C C . ASN A 1 88 ? 7.061 -10.193 -10.187 1.00 95.06 88 ASN A C 1
ATOM 701 O O . ASN A 1 88 ? 7.780 -9.397 -10.800 1.00 95.06 88 ASN A O 1
ATOM 705 N N . THR A 1 89 ? 7.539 -11.180 -9.427 1.00 93.56 89 THR A N 1
ATOM 706 C CA . THR A 1 89 ? 8.965 -11.441 -9.170 1.00 93.56 89 THR A CA 1
ATOM 707 C C . THR A 1 89 ? 9.620 -12.344 -10.217 1.00 93.56 89 THR A C 1
ATOM 709 O O . THR A 1 89 ? 10.842 -12.472 -10.233 1.00 93.56 89 THR A O 1
ATOM 712 N N . HIS A 1 90 ? 8.829 -12.952 -11.101 1.00 90.50 90 HIS A N 1
ATOM 713 C CA . HIS A 1 90 ? 9.286 -13.925 -12.094 1.00 90.50 90 HIS A CA 1
ATOM 714 C C . HIS A 1 90 ? 9.560 -13.304 -13.467 1.00 90.50 90 HIS A C 1
ATOM 716 O O . HIS A 1 90 ? 10.272 -13.890 -14.278 1.00 90.50 90 HIS A O 1
ATOM 722 N N . GLN A 1 91 ? 8.982 -12.136 -13.756 1.00 82.75 91 GLN A N 1
ATOM 723 C CA . GLN A 1 91 ? 9.147 -11.477 -15.048 1.00 82.75 91 GLN A CA 1
ATOM 724 C C . GLN A 1 91 ? 10.572 -10.904 -15.192 1.00 82.75 91 GLN A C 1
ATOM 726 O O . GLN A 1 91 ? 10.942 -10.030 -14.403 1.00 82.75 91 GLN A O 1
ATOM 731 N N . PRO A 1 92 ? 11.347 -11.310 -16.219 1.00 79.75 92 PRO A N 1
ATOM 732 C CA . PRO A 1 92 ? 12.632 -10.690 -16.534 1.00 79.75 92 PRO A CA 1
ATOM 733 C C . PRO A 1 92 ? 12.444 -9.216 -16.896 1.00 79.75 92 PRO A C 1
ATOM 735 O O . PRO A 1 92 ? 11.446 -8.850 -17.525 1.00 79.75 92 PRO A O 1
ATOM 738 N N . ARG A 1 93 ? 13.397 -8.355 -16.524 1.00 77.38 93 ARG A N 1
ATOM 739 C CA . ARG A 1 93 ? 13.293 -6.912 -16.780 1.00 77.38 93 ARG A CA 1
ATOM 740 C C . ARG A 1 93 ? 14.561 -6.334 -17.364 1.00 77.38 93 ARG A C 1
ATOM 742 O O . ARG A 1 93 ? 15.663 -6.760 -17.029 1.00 77.38 93 ARG A O 1
ATOM 749 N N . ALA A 1 94 ? 14.369 -5.321 -18.207 1.00 77.88 94 ALA A N 1
ATOM 750 C CA . ALA A 1 94 ? 15.448 -4.454 -18.640 1.00 77.88 94 ALA A CA 1
ATOM 751 C C . ALA A 1 94 ? 16.140 -3.849 -17.413 1.00 77.88 94 ALA A C 1
ATOM 753 O O . ALA A 1 94 ? 15.476 -3.478 -16.434 1.00 77.88 94 ALA A O 1
ATOM 754 N N . ALA A 1 95 ? 17.467 -3.751 -17.479 1.00 71.25 95 ALA A N 1
ATOM 755 C CA . ALA A 1 95 ? 18.258 -3.139 -16.426 1.00 71.25 95 ALA A CA 1
ATOM 756 C C . ALA A 1 95 ? 17.686 -1.750 -16.090 1.00 71.25 95 ALA A C 1
ATOM 758 O O . ALA A 1 95 ? 17.390 -0.959 -16.982 1.00 71.25 95 ALA A O 1
ATOM 759 N N . HIS A 1 96 ? 17.506 -1.478 -14.796 1.00 77.00 96 HIS A N 1
ATOM 760 C CA . HIS A 1 96 ? 17.043 -0.192 -14.255 1.00 77.00 96 HIS A CA 1
ATOM 761 C C . HIS A 1 96 ? 15.577 0.204 -14.525 1.00 77.00 96 HIS A C 1
ATOM 763 O O . HIS A 1 96 ? 15.175 1.297 -14.134 1.00 77.00 96 HIS A O 1
ATOM 769 N N . SER A 1 97 ? 14.741 -0.657 -15.119 1.00 90.94 97 SER A N 1
ATOM 770 C CA . SER A 1 97 ? 13.311 -0.347 -15.274 1.00 90.94 97 SER A CA 1
ATOM 771 C C . SER A 1 97 ? 12.535 -0.523 -13.960 1.00 90.94 97 SER A C 1
ATOM 773 O O . SER A 1 97 ? 12.420 -1.632 -13.431 1.00 90.94 97 SER A O 1
ATOM 775 N N . THR A 1 98 ? 11.956 0.568 -13.452 1.00 93.94 98 THR A N 1
ATOM 776 C CA . THR A 1 98 ? 11.136 0.600 -12.226 1.00 93.94 98 THR A CA 1
ATOM 777 C C . THR A 1 98 ? 9.659 0.279 -12.469 1.00 93.94 98 THR A C 1
ATOM 779 O O . THR A 1 98 ? 8.954 -0.082 -11.529 1.00 93.94 98 THR A O 1
ATOM 782 N N . THR A 1 99 ? 9.169 0.378 -13.707 1.00 93.75 99 THR A N 1
ATOM 783 C CA . THR A 1 99 ? 7.734 0.295 -14.03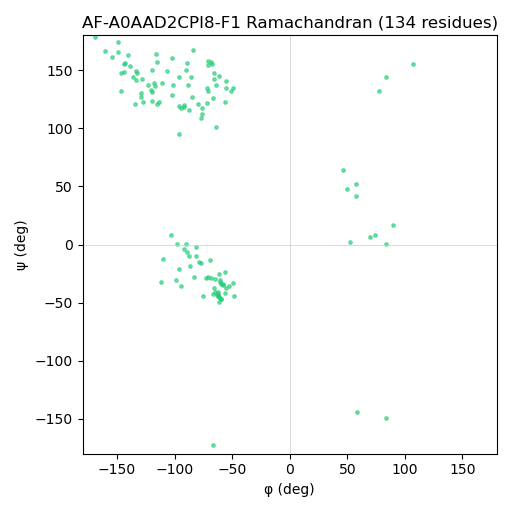5 1.00 93.75 99 THR A CA 1
ATOM 784 C C . THR A 1 99 ? 7.307 -1.114 -14.419 1.00 93.75 99 THR A C 1
ATOM 786 O O . THR A 1 99 ? 7.735 -1.627 -15.450 1.00 93.75 99 THR A O 1
ATOM 789 N N . GLN A 1 100 ? 6.408 -1.721 -13.645 1.00 93.25 100 GLN A N 1
ATOM 790 C CA . GLN A 1 100 ? 5.750 -3.012 -13.916 1.00 93.25 100 GLN A CA 1
ATOM 791 C C . GLN A 1 100 ? 4.247 -2.800 -14.005 1.00 93.25 100 GLN A C 1
ATOM 793 O O . GLN A 1 100 ? 3.777 -1.908 -13.335 1.00 93.25 100 GLN A O 1
ATOM 798 N N . PHE A 1 101 ? 3.486 -3.579 -14.771 1.00 93.31 101 PHE A N 1
ATOM 799 C CA . PHE A 1 101 ? 2.022 -3.504 -14.685 1.00 93.31 101 PHE A CA 1
ATOM 800 C C . PHE A 1 101 ? 1.488 -4.409 -13.570 1.00 93.31 101 PHE A C 1
ATOM 802 O O . PHE A 1 101 ? 2.038 -5.490 -13.339 1.00 93.31 101 PHE A O 1
ATOM 809 N N . GLY A 1 102 ? 0.429 -3.968 -12.895 1.00 94.88 102 GLY A N 1
ATOM 810 C CA . GLY A 1 102 ? -0.193 -4.654 -11.772 1.00 94.88 102 GLY A CA 1
ATOM 811 C C . GLY A 1 102 ? 0.495 -4.384 -10.433 1.00 94.88 102 GLY A C 1
ATOM 812 O O . GLY A 1 102 ? 1.072 -3.321 -10.174 1.00 94.88 102 GLY A O 1
ATOM 813 N N . GLY A 1 103 ? 0.425 -5.382 -9.555 1.00 96.75 103 GLY A N 1
ATOM 814 C CA . GLY A 1 103 ? 0.900 -5.286 -8.183 1.00 96.75 103 GLY A CA 1
ATOM 815 C C . GLY A 1 103 ? -0.135 -4.652 -7.257 1.00 96.75 103 G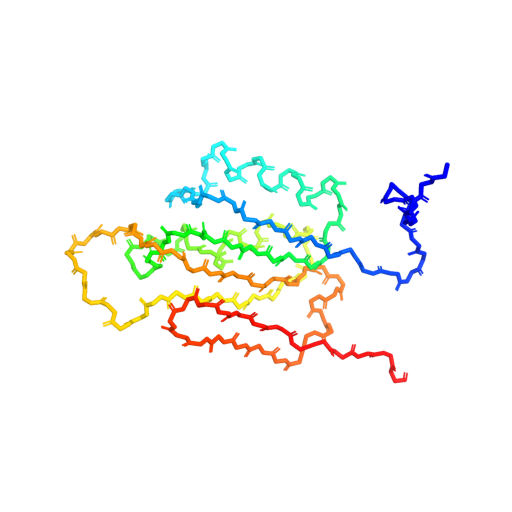LY A C 1
ATOM 816 O O . GLY A 1 103 ? -0.859 -3.720 -7.617 1.00 96.75 103 GLY A O 1
ATOM 817 N N . CYS A 1 104 ? -0.179 -5.151 -6.029 1.00 97.81 104 CYS A N 1
ATOM 818 C CA . CYS A 1 104 ? -1.106 -4.703 -4.998 1.00 97.81 104 CYS A CA 1
ATOM 819 C C . CYS A 1 104 ? -0.412 -4.644 -3.635 1.00 97.81 104 CYS A C 1
ATOM 821 O O . CYS A 1 104 ? 0.640 -5.252 -3.422 1.00 97.81 104 CYS A O 1
ATOM 823 N N . SER A 1 105 ? -1.006 -3.936 -2.682 1.00 97.62 105 SER A N 1
ATOM 824 C CA . SER A 1 105 ? -0.539 -3.937 -1.301 1.00 97.62 105 SER A CA 1
ATOM 825 C C . SER A 1 105 ? -1.691 -3.993 -0.313 1.00 97.62 105 SER A C 1
ATOM 827 O O . SER A 1 105 ? -2.815 -3.588 -0.600 1.00 97.62 105 SER A O 1
ATOM 829 N N . THR A 1 106 ? -1.399 -4.531 0.865 1.00 98.00 106 THR A N 1
ATOM 830 C CA . THR A 1 106 ? -2.269 -4.478 2.037 1.00 98.00 106 THR A CA 1
ATOM 831 C C . THR A 1 106 ? -1.437 -3.984 3.202 1.00 98.00 106 THR A C 1
ATOM 833 O O . THR A 1 106 ? -0.386 -4.554 3.494 1.00 98.00 106 THR A O 1
ATOM 836 N N . SER A 1 107 ? -1.906 -2.938 3.869 1.00 97.50 107 SER A N 1
ATOM 837 C CA . SER A 1 107 ? -1.222 -2.304 4.988 1.00 97.50 107 SER A CA 1
ATOM 838 C C . SER A 1 107 ? -2.160 -2.176 6.180 1.00 97.50 107 SER A C 1
ATOM 840 O O . SER A 1 107 ? -3.341 -1.878 6.017 1.00 97.50 107 SER A O 1
ATOM 842 N N . ALA A 1 108 ? -1.622 -2.367 7.378 1.00 97.62 108 ALA A N 1
ATOM 843 C CA . ALA A 1 108 ? -2.279 -2.079 8.644 1.00 97.62 108 ALA A CA 1
ATOM 844 C C . ALA A 1 108 ? -1.459 -1.035 9.399 1.00 97.62 108 ALA A C 1
ATOM 846 O O . ALA A 1 108 ? -0.247 -1.190 9.545 1.00 97.62 108 ALA A O 1
ATOM 847 N N . PHE A 1 109 ? -2.109 0.006 9.899 1.00 96.50 109 PHE A N 1
ATOM 848 C CA . PHE A 1 109 ? -1.465 1.119 10.587 1.00 96.50 109 PHE A CA 1
ATOM 849 C C . PHE A 1 109 ? -1.908 1.201 12.043 1.00 96.50 109 PHE A C 1
ATOM 851 O O . PHE A 1 109 ? -2.940 0.652 12.444 1.00 96.50 109 PHE A O 1
ATOM 858 N N . ASN A 1 110 ? -1.146 1.960 12.826 1.00 94.12 110 ASN A N 1
ATOM 859 C CA . ASN A 1 110 ? -1.557 2.443 14.133 1.00 94.12 110 ASN A CA 1
ATOM 860 C C . ASN A 1 110 ? -1.906 1.278 15.081 1.00 94.12 110 ASN A C 1
ATOM 862 O O . ASN A 1 110 ? -1.319 0.193 15.004 1.00 94.12 110 ASN A O 1
ATOM 866 N N . LYS A 1 111 ? -2.914 1.453 15.938 1.00 93.00 111 LYS A N 1
ATOM 867 C CA . LYS A 1 111 ? -3.450 0.408 16.830 1.00 93.00 111 LYS A CA 1
ATOM 868 C C . LYS A 1 111 ? -3.769 -0.928 16.139 1.00 93.00 111 LYS A C 1
ATOM 870 O O . LYS A 1 111 ? -3.626 -1.975 16.772 1.00 93.00 111 LYS A O 1
ATOM 875 N N . VAL A 1 112 ? -4.199 -0.919 14.872 1.00 94.44 112 VAL A N 1
ATOM 876 C CA . VAL A 1 112 ? -4.551 -2.149 14.136 1.00 94.44 112 VAL A CA 1
ATOM 877 C C . VAL A 1 112 ? -3.308 -2.952 13.754 1.00 94.44 112 VAL A C 1
ATOM 879 O O . VAL A 1 112 ? -3.371 -4.180 13.729 1.00 94.44 112 VAL A O 1
ATOM 882 N N . SER A 1 113 ? -2.157 -2.303 13.557 1.00 95.88 113 SER A N 1
ATOM 883 C CA . SER A 1 113 ? -0.897 -2.998 13.254 1.00 95.88 113 SER A CA 1
ATOM 884 C C . SER A 1 113 ? -0.498 -4.007 14.343 1.00 95.88 113 SER A C 1
ATOM 886 O O . SER A 1 113 ? -0.040 -5.103 14.031 1.00 95.88 113 SER A O 1
ATOM 888 N N . HIS A 1 114 ? -0.783 -3.713 15.617 1.00 94.25 114 HIS A N 1
ATOM 889 C CA . HIS A 1 114 ? -0.507 -4.616 16.743 1.00 94.25 114 HIS A CA 1
ATOM 890 C C . HIS A 1 114 ? -1.395 -5.870 16.767 1.00 94.25 114 HIS A C 1
ATOM 892 O O . HIS A 1 114 ? -1.125 -6.808 17.515 1.00 94.25 114 HIS A O 1
ATOM 898 N N . ARG A 1 115 ? -2.474 -5.896 15.974 1.00 94.75 115 ARG A N 1
ATOM 899 C CA . ARG A 1 115 ? -3.360 -7.059 15.824 1.00 94.75 115 ARG A CA 1
ATOM 900 C C . ARG A 1 115 ? -2.909 -7.993 14.704 1.00 94.75 115 ARG A C 1
ATOM 902 O O . ARG A 1 115 ? -3.509 -9.055 14.546 1.00 94.75 115 ARG A O 1
ATOM 909 N N . VAL A 1 116 ? -1.894 -7.624 13.924 1.00 97.12 116 VAL A N 1
ATOM 910 C CA . VAL A 1 116 ? -1.401 -8.454 12.823 1.00 97.12 116 VAL A CA 1
ATOM 911 C C . VAL A 1 116 ? -0.682 -9.687 13.364 1.00 97.12 116 VAL A C 1
ATOM 913 O O . VAL A 1 116 ? 0.161 -9.594 14.253 1.00 97.12 116 VAL A O 1
ATOM 916 N N . ARG A 1 117 ? -1.030 -10.858 12.822 1.00 97.31 117 ARG A N 1
ATOM 917 C CA . ARG A 1 117 ? -0.422 -12.150 13.180 1.00 97.31 117 ARG A CA 1
ATOM 918 C C . ARG A 1 117 ? 0.409 -12.759 12.070 1.00 97.31 117 ARG A C 1
ATOM 920 O O . ARG A 1 117 ? 1.389 -13.436 12.354 1.00 97.31 117 ARG A O 1
ATOM 927 N N . SER A 1 118 ? 0.022 -12.523 10.827 1.00 97.81 118 SER A N 1
ATOM 928 C CA . SER A 1 118 ? 0.761 -12.986 9.662 1.00 97.81 118 SER A CA 1
ATOM 929 C C . SER A 1 118 ? 0.360 -12.178 8.435 1.00 97.81 118 SER A C 1
ATOM 931 O O . SER A 1 118 ? -0.653 -11.472 8.439 1.00 97.81 118 SER A O 1
ATOM 933 N N . SER A 1 119 ? 1.151 -12.298 7.378 1.00 97.81 119 SER A N 1
ATOM 934 C CA . SER A 1 119 ? 0.885 -11.693 6.080 1.00 97.81 119 SER A CA 1
ATOM 935 C C . SER A 1 119 ? 1.469 -12.545 4.964 1.00 97.81 119 SER A C 1
ATOM 937 O O . SER A 1 119 ? 2.348 -13.367 5.222 1.00 97.81 119 SER A O 1
ATOM 939 N N . GLY A 1 120 ? 1.061 -12.284 3.730 1.00 97.75 120 GLY A N 1
ATOM 940 C CA . GLY A 1 120 ? 1.651 -12.922 2.562 1.00 97.75 120 GLY A CA 1
ATOM 941 C C . GLY A 1 120 ? 1.206 -12.281 1.258 1.00 97.75 120 GLY A C 1
ATOM 942 O O . GLY A 1 120 ? 0.400 -11.347 1.245 1.00 97.75 120 GLY A O 1
ATOM 943 N N . ASP A 1 121 ? 1.742 -12.809 0.170 1.00 97.56 121 ASP A N 1
ATOM 944 C CA . ASP A 1 121 ? 1.462 -12.415 -1.202 1.00 97.56 121 ASP A CA 1
ATOM 945 C C . ASP A 1 121 ? 1.616 -13.621 -2.137 1.00 97.56 121 ASP A C 1
ATOM 947 O O . ASP A 1 121 ? 2.006 -14.710 -1.711 1.00 97.56 121 ASP A O 1
ATOM 951 N N . ASP A 1 122 ? 1.267 -13.425 -3.402 1.00 95.25 122 ASP A N 1
ATOM 952 C CA . ASP A 1 122 ? 1.237 -14.478 -4.412 1.00 95.25 122 ASP A CA 1
ATOM 953 C C . ASP A 1 122 ? 2.416 -14.465 -5.390 1.00 95.25 122 ASP A C 1
ATOM 955 O O . ASP A 1 122 ? 2.340 -15.158 -6.403 1.00 95.25 122 ASP A O 1
ATOM 959 N N . SER A 1 123 ? 3.435 -13.628 -5.145 1.00 92.12 123 SER A N 1
ATOM 960 C CA . SER A 1 123 ? 4.630 -13.389 -5.978 1.00 92.12 123 SER A CA 1
ATOM 961 C C . SER A 1 123 ? 4.394 -13.035 -7.456 1.00 92.12 123 SER A C 1
ATOM 963 O O . SER A 1 123 ? 5.343 -12.834 -8.219 1.00 92.12 123 SER A O 1
ATOM 965 N N . LEU A 1 124 ? 3.133 -12.922 -7.876 1.00 93.94 124 LEU A N 1
ATOM 966 C CA . LEU A 1 124 ? 2.697 -12.561 -9.223 1.00 93.94 124 LEU A CA 1
ATOM 967 C C . LEU A 1 124 ? 2.058 -11.170 -9.257 1.00 93.94 124 LEU A C 1
ATOM 969 O O . LEU A 1 124 ? 1.883 -10.607 -10.335 1.00 93.94 124 LEU A O 1
ATOM 973 N N . GLY A 1 125 ? 1.754 -10.588 -8.097 1.00 93.50 125 GLY A N 1
ATOM 974 C CA . GLY A 1 125 ? 1.222 -9.235 -7.988 1.00 93.50 125 GLY A CA 1
ATOM 975 C C . GLY A 1 125 ? -0.296 -9.141 -8.042 1.00 93.50 125 GLY A C 1
ATOM 976 O O . GLY A 1 125 ? -0.800 -8.047 -8.287 1.00 93.50 125 GLY A O 1
ATOM 977 N N . ARG A 1 126 ? -1.021 -10.250 -7.840 1.00 94.06 126 ARG A N 1
ATOM 978 C CA . ARG A 1 126 ? -2.493 -10.274 -7.937 1.00 94.06 126 ARG A CA 1
ATOM 979 C C . ARG A 1 126 ? -3.164 -10.085 -6.584 1.00 94.06 126 ARG A C 1
ATOM 981 O O . ARG A 1 126 ? -4.216 -9.455 -6.521 1.00 94.06 126 ARG A O 1
ATOM 988 N N . TRP A 1 127 ? -2.583 -10.626 -5.513 1.00 95.81 127 TRP A N 1
ATOM 989 C CA . TRP A 1 127 ? -3.120 -10.458 -4.164 1.00 95.81 127 TRP A CA 1
ATOM 990 C C . TRP A 1 127 ? -2.028 -10.392 -3.097 1.00 95.81 127 TRP A C 1
ATOM 992 O O . TRP A 1 127 ? -0.981 -11.027 -3.187 1.00 95.81 127 TRP A O 1
ATOM 1002 N N . ALA A 1 128 ? -2.321 -9.619 -2.055 1.00 97.56 128 ALA A N 1
ATOM 1003 C CA . ALA A 1 128 ? -1.571 -9.508 -0.813 1.00 97.56 128 ALA A CA 1
ATOM 1004 C C . ALA A 1 128 ? -2.577 -9.574 0.342 1.00 97.56 128 ALA A C 1
ATOM 1006 O O . ALA A 1 128 ? -3.725 -9.161 0.178 1.00 97.56 128 ALA A O 1
ATOM 1007 N N . TRP A 1 129 ? -2.175 -10.094 1.499 1.00 97.88 129 TRP A N 1
ATOM 1008 C CA . TRP A 1 129 ? -3.073 -10.221 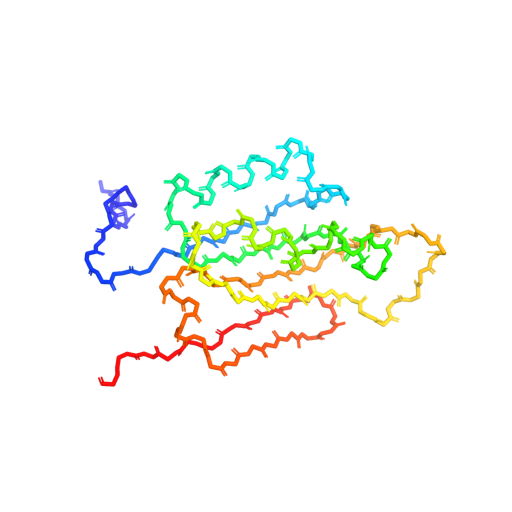2.645 1.00 97.88 129 TRP A CA 1
ATOM 1009 C C . TRP A 1 129 ? -2.372 -9.975 3.977 1.00 97.88 129 TRP A C 1
ATOM 1011 O O . TRP A 1 129 ? -1.166 -10.166 4.136 1.00 97.88 129 TRP A O 1
ATOM 1021 N N . ILE A 1 130 ? -3.179 -9.578 4.961 1.00 97.94 130 ILE A N 1
ATOM 1022 C CA . ILE A 1 130 ? -2.816 -9.454 6.371 1.00 97.94 130 ILE A CA 1
ATOM 1023 C C . ILE A 1 130 ? -3.874 -10.196 7.191 1.00 97.94 130 ILE A C 1
ATOM 1025 O O . ILE A 1 130 ? -5.071 -9.976 7.014 1.00 97.94 130 ILE A O 1
ATOM 1029 N N . ARG A 1 131 ? -3.439 -11.060 8.113 1.00 97.56 131 ARG A N 1
ATOM 1030 C CA . ARG A 1 131 ? -4.313 -11.743 9.074 1.00 97.56 131 ARG A CA 1
ATOM 1031 C C . ARG A 1 131 ? -4.325 -10.980 10.391 1.00 97.56 131 ARG A C 1
ATOM 1033 O O . ARG A 1 131 ? -3.294 -10.862 11.055 1.00 97.56 131 ARG A O 1
ATOM 1040 N N . LEU A 1 132 ? -5.507 -10.515 10.783 1.00 95.56 132 LEU A N 1
ATOM 1041 C CA . LEU A 1 132 ? -5.741 -9.826 12.050 1.00 95.56 132 LEU A CA 1
ATOM 1042 C C . LEU A 1 132 ? -6.262 -10.798 13.112 1.00 95.56 132 LEU A C 1
ATOM 1044 O O . LEU A 1 132 ? -7.055 -11.692 12.816 1.00 95.56 132 LEU A O 1
ATOM 1048 N N . GLN A 1 133 ? -5.853 -10.600 14.362 1.00 94.69 133 GLN A N 1
ATOM 1049 C CA . GLN A 1 133 ? -6.484 -11.244 15.509 1.00 94.69 133 GLN A CA 1
ATOM 1050 C C . GLN A 1 133 ? -7.705 -10.442 15.969 1.00 94.69 133 GLN A C 1
ATOM 1052 O O . GLN A 1 133 ? -7.601 -9.251 16.277 1.00 94.69 133 GLN A O 1
ATOM 1057 N N . GLY A 1 134 ? -8.846 -11.127 16.078 1.00 86.12 134 GLY A N 1
ATOM 1058 C CA . GLY A 1 134 ? -10.075 -10.584 16.656 1.00 86.12 134 GLY A CA 1
ATOM 1059 C C . GLY A 1 134 ? -9.975 -10.299 18.159 1.00 86.12 134 GLY A C 1
ATOM 1060 O O . GLY A 1 134 ? -8.906 -10.362 18.771 1.00 86.12 134 GLY A O 1
ATOM 1061 N N . ARG A 1 135 ? -11.103 -9.957 18.780 1.00 78.69 135 ARG A N 1
ATOM 1062 C CA . ARG A 1 135 ? -11.195 -9.958 20.244 1.00 78.69 135 ARG A CA 1
ATOM 1063 C C . ARG A 1 135 ? -11.398 -11.405 20.694 1.00 78.69 135 ARG A C 1
ATOM 1065 O O . ARG A 1 135 ? -12.322 -12.054 20.219 1.00 78.69 135 ARG A O 1
ATOM 1072 N N . THR A 1 136 ? -10.476 -11.889 21.515 1.00 53.47 136 THR A N 1
ATOM 1073 C CA . THR A 1 136 ? -10.683 -13.037 22.403 1.00 53.47 136 THR A CA 1
ATOM 1074 C C . THR A 1 136 ? -11.398 -12.569 23.651 1.00 53.47 136 THR A C 1
ATOM 1076 O O . THR A 1 136 ? -11.065 -11.438 24.082 1.00 53.47 136 THR A O 1
#

Organism: NCBI:txid2856

Secondary structure (DSSP, 8-state):
---S--TTS--TT---EEEEE-S---SSTTSHHHHHHHHHHHHTT-SEEEEE---B-GGGS-GGGSHHHHHHHHSPTT--EEEEEE-BSSS---TT--B-S--EEEEEEHHHHTTEEEEEE-SBSS-EEEEEP---

Mean predicted aligned error: 4.62 Å

Solvent-accessible surface area (backbone atoms only — not comparable to full-atom values): 7849 Å² total; per-residue (Å²): 141,74,92,74,78,64,80,88,61,80,61,88,95,64,78,41,75,46,76,43,76,60,76,45,60,72,78,49,68,85,37,69,70,46,50,51,51,47,48,50,42,56,74,71,55,50,28,29,44,35,38,33,32,40,25,47,35,61,89,55,35,58,74,82,41,22,69,71,53,51,51,61,70,58,26,55,92,95,46,46,64,45,76,20,70,10,30,57,75,78,67,86,72,66,88,80,56,40,76,36,88,43,12,19,33,25,35,27,22,30,84,55,23,79,31,55,76,49,67,45,55,64,53,59,9,81,43,37,37,73,43,69,61,76,89,128

pLDDT: mean 91.05, std 9.03, range [40.22, 98.0]